Protein AF-A0A6P0RGI1-F1 (afdb_monomer_lite)

Sequence (88 aa):
MSLNSTDPTILKTAKEKLVNLSPERLQIALDFLNYLQQKDETDASYLIKLPLEKRREILAKQAEKMLEHYQQDREWQELQTWDELHEQ

Structure (mmCIF, N/CA/C/O backbone):
data_AF-A0A6P0RGI1-F1
#
_entry.id   AF-A0A6P0RGI1-F1
#
loop_
_atom_site.group_PDB
_atom_site.id
_atom_site.type_symbol
_atom_site.label_atom_id
_atom_site.label_alt_id
_atom_site.label_comp_id
_atom_site.label_asym_id
_atom_site.label_entity_id
_atom_site.label_seq_id
_atom_site.pdbx_PDB_ins_code
_atom_site.Cartn_x
_atom_site.Cartn_y
_atom_site.Cartn_z
_atom_site.occupancy
_atom_site.B_iso_or_equiv
_atom_site.auth_seq_id
_atom_site.auth_comp_id
_atom_site.auth_asym_id
_atom_site.auth_atom_id
_atom_site.pdbx_PDB_model_num
ATOM 1 N N . MET A 1 1 ? 2.314 -12.115 28.949 1.00 35.78 1 MET A N 1
ATOM 2 C CA . MET A 1 1 ? 0.871 -11.790 28.956 1.00 35.78 1 MET A CA 1
ATOM 3 C C . MET A 1 1 ? 0.463 -11.505 27.520 1.00 35.78 1 MET A C 1
ATOM 5 O O . MET A 1 1 ? 0.952 -10.535 26.962 1.00 35.78 1 MET A O 1
ATOM 9 N N . SER A 1 2 ? -0.321 -12.387 26.894 1.00 45.44 2 SER A N 1
ATOM 10 C CA . SER A 1 2 ? -0.838 -12.167 25.537 1.00 45.44 2 SER A CA 1
ATOM 11 C C . SER A 1 2 ? -2.063 -11.267 25.645 1.00 45.44 2 SER A C 1
ATOM 13 O O . SER A 1 2 ? -3.086 -11.696 26.174 1.00 45.44 2 SER A O 1
ATOM 15 N N . LEU A 1 3 ? -1.954 -10.009 25.220 1.00 53.19 3 LEU A N 1
ATOM 16 C CA . LEU A 1 3 ? 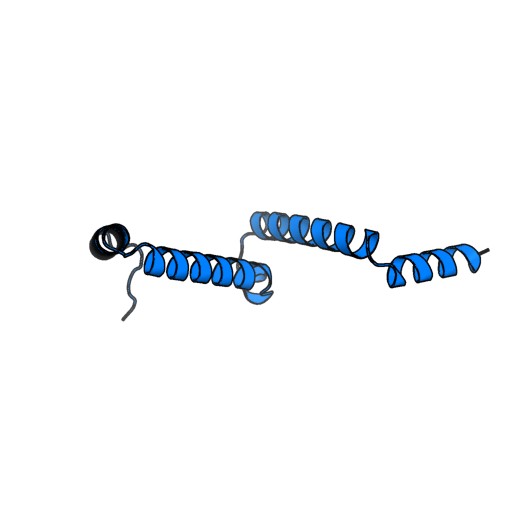-3.130 -9.166 25.026 1.00 53.19 3 LEU A CA 1
ATOM 17 C C . LEU A 1 3 ? -3.884 -9.745 23.827 1.00 53.19 3 LEU A C 1
ATOM 19 O O . LEU A 1 3 ? -3.435 -9.605 22.692 1.00 53.19 3 LEU A O 1
ATOM 23 N N . ASN A 1 4 ? -4.999 -10.434 24.074 1.00 58.19 4 ASN A N 1
ATOM 24 C CA . ASN A 1 4 ? -5.897 -10.837 22.999 1.00 58.19 4 ASN A CA 1
ATOM 25 C C . ASN A 1 4 ? -6.485 -9.562 22.391 1.00 58.19 4 ASN A C 1
ATOM 27 O O . ASN A 1 4 ? -7.367 -8.937 22.973 1.00 58.19 4 ASN A O 1
ATOM 31 N N . SER A 1 5 ? -5.983 -9.166 21.221 1.00 61.72 5 SER A N 1
ATOM 32 C CA . SER A 1 5 ? -6.417 -7.972 20.481 1.00 61.72 5 SER A CA 1
ATOM 33 C C . SER A 1 5 ? -7.902 -7.994 20.094 1.00 61.72 5 SER A C 1
ATOM 35 O O . SER A 1 5 ? -8.445 -6.975 19.678 1.00 61.72 5 SER A O 1
ATOM 37 N N . THR A 1 6 ? -8.561 -9.141 20.260 1.00 70.50 6 THR A N 1
ATOM 38 C CA . THR A 1 6 ? -9.991 -9.372 20.042 1.00 70.50 6 THR A CA 1
ATOM 39 C C . THR A 1 6 ? -10.844 -9.264 21.307 1.00 70.50 6 THR A C 1
ATOM 41 O O . THR A 1 6 ? -12.057 -9.450 21.219 1.00 70.50 6 THR A O 1
ATOM 44 N N . ASP A 1 7 ? -10.264 -8.955 22.473 1.00 84.56 7 ASP A N 1
ATOM 45 C CA . ASP A 1 7 ? -11.047 -8.733 23.691 1.00 84.56 7 ASP A CA 1
ATOM 46 C C . ASP A 1 7 ? -12.011 -7.545 23.484 1.00 84.56 7 ASP A C 1
ATOM 48 O O . ASP A 1 7 ? -11.569 -6.420 23.208 1.00 84.56 7 ASP A O 1
ATOM 52 N N . PRO A 1 8 ? -13.331 -7.755 23.624 1.00 81.56 8 PRO A N 1
ATOM 53 C CA . PRO A 1 8 ? -14.332 -6.721 23.377 1.00 81.56 8 PRO A CA 1
ATOM 54 C C . PRO A 1 8 ? -14.164 -5.494 24.286 1.00 81.56 8 PRO A C 1
ATOM 56 O O . PRO A 1 8 ? -14.507 -4.378 23.888 1.00 81.56 8 PRO A O 1
ATOM 59 N N . THR A 1 9 ? -13.588 -5.662 25.475 1.00 84.81 9 THR A N 1
ATOM 60 C CA . THR A 1 9 ? -13.300 -4.579 26.426 1.00 84.81 9 THR A CA 1
ATOM 61 C C . THR A 1 9 ? -12.171 -3.684 25.920 1.00 84.81 9 THR A C 1
ATOM 63 O O . THR A 1 9 ? -12.260 -2.453 25.989 1.00 84.81 9 THR A O 1
ATOM 66 N N . ILE A 1 10 ? -11.126 -4.295 25.353 1.00 79.38 10 ILE A N 1
ATOM 67 C CA . ILE A 1 10 ? -9.994 -3.589 24.740 1.00 79.38 10 ILE A CA 1
ATOM 68 C C . ILE A 1 10 ? -10.470 -2.836 23.495 1.00 79.38 10 ILE A C 1
ATOM 70 O O . ILE A 1 10 ? -10.175 -1.649 23.352 1.00 79.38 10 ILE A O 1
ATOM 74 N N . LEU A 1 11 ? -11.272 -3.484 22.644 1.00 75.06 11 LEU A N 1
ATOM 75 C CA . LEU A 1 11 ? -11.833 -2.872 21.435 1.00 75.06 11 LEU A CA 1
ATOM 76 C C . LEU A 1 11 ? -12.742 -1.679 21.757 1.00 75.06 11 LEU A C 1
ATOM 78 O O . LEU A 1 11 ? -12.636 -0.628 21.120 1.00 75.06 11 LEU A O 1
ATOM 82 N N . LYS A 1 12 ? -13.601 -1.806 22.776 1.00 83.81 12 LYS A N 1
ATOM 83 C CA . LYS A 1 12 ? -14.465 -0.710 23.235 1.00 83.81 12 LYS A CA 1
ATOM 84 C C . LYS A 1 12 ? -13.643 0.476 23.744 1.00 83.81 12 LYS A C 1
ATOM 86 O O . LYS A 1 12 ? -13.868 1.605 23.315 1.00 83.81 12 LYS A O 1
ATOM 91 N N . THR A 1 13 ? -12.652 0.208 24.592 1.00 84.06 13 THR A N 1
ATOM 92 C CA . THR A 1 13 ? -11.771 1.243 25.155 1.00 84.06 13 THR A CA 1
ATOM 93 C C . THR A 1 13 ? -10.962 1.945 24.062 1.00 84.06 13 THR A C 1
ATOM 95 O O . THR A 1 13 ? -10.814 3.166 24.076 1.00 84.06 13 THR A O 1
ATOM 98 N N . ALA A 1 14 ? -10.453 1.192 23.084 1.00 77.69 14 ALA A N 1
ATOM 99 C CA . ALA A 1 14 ? -9.730 1.749 21.946 1.00 77.69 14 ALA A CA 1
ATOM 100 C C . ALA A 1 14 ? -10.627 2.664 21.101 1.00 77.69 14 ALA A C 1
ATOM 102 O O . ALA A 1 14 ? -10.207 3.766 20.748 1.00 77.69 14 ALA A O 1
ATOM 103 N N . LYS A 1 15 ? -11.876 2.254 20.842 1.00 78.50 15 LYS A N 1
ATOM 104 C CA . LYS A 1 15 ? -12.858 3.057 20.101 1.00 78.50 15 LYS A CA 1
ATOM 105 C C . LYS A 1 15 ? -13.169 4.379 20.807 1.00 78.50 15 LYS A C 1
ATOM 107 O O . LYS A 1 15 ? -13.157 5.423 20.165 1.00 78.50 15 LYS A O 1
ATOM 112 N N . GLU A 1 16 ? -13.397 4.352 22.119 1.00 83.44 16 GLU A N 1
ATOM 113 C CA . GLU A 1 16 ? -13.649 5.565 22.913 1.00 83.44 16 GLU A CA 1
ATOM 114 C C . GLU A 1 16 ? -12.445 6.517 22.913 1.00 83.44 16 GLU A C 1
ATOM 116 O O . GLU A 1 16 ? -12.612 7.732 22.808 1.00 83.44 16 GLU A O 1
ATOM 121 N N . LYS A 1 17 ? -11.220 5.985 22.983 1.00 81.75 17 LYS A N 1
ATOM 122 C CA . LYS A 1 17 ? -10.007 6.808 22.903 1.00 81.75 17 LYS A CA 1
ATOM 123 C C . LYS A 1 17 ? -9.798 7.398 21.513 1.00 81.75 17 LYS A C 1
ATOM 125 O O . LYS A 1 17 ? -9.446 8.567 21.433 1.00 81.75 17 LYS A O 1
ATOM 130 N N . LEU A 1 18 ? -10.048 6.627 20.452 1.00 77.12 18 LEU A N 1
ATOM 131 C CA . LEU A 1 18 ? -9.939 7.076 19.060 1.00 77.12 18 LEU A CA 1
ATOM 132 C C . LEU A 1 18 ? -10.872 8.253 18.760 1.00 77.12 18 LEU A C 1
ATOM 134 O O . LEU A 1 18 ? -10.446 9.223 18.145 1.00 77.12 18 LEU A O 1
ATOM 138 N N . VAL A 1 19 ? -12.118 8.191 19.238 1.00 76.00 19 VAL A N 1
ATOM 139 C CA . VAL A 1 19 ? -13.113 9.264 19.047 1.00 76.00 19 VAL A CA 1
ATOM 140 C C . VAL A 1 19 ? -12.711 10.563 19.760 1.00 76.00 19 VAL A C 1
ATOM 142 O O . VAL A 1 19 ? -13.076 11.642 19.308 1.00 76.00 19 VAL A O 1
ATOM 145 N N . ASN A 1 20 ? -11.930 10.472 20.838 1.00 83.44 20 ASN A N 1
ATOM 146 C CA . ASN A 1 20 ? -11.485 11.618 21.635 1.00 83.44 20 ASN A CA 1
ATOM 147 C C . ASN A 1 20 ? -10.073 12.120 21.272 1.00 83.44 20 ASN A C 1
ATOM 149 O O . ASN A 1 20 ? -9.505 12.939 21.999 1.00 83.44 20 ASN A O 1
ATOM 153 N N . LEU A 1 21 ? -9.463 11.622 20.193 1.00 80.81 21 LEU A N 1
ATOM 154 C CA . LEU A 1 21 ? -8.167 12.125 19.737 1.00 80.81 21 LEU A CA 1
ATOM 155 C C . LEU A 1 21 ? -8.319 13.505 19.090 1.00 80.81 21 LEU A C 1
ATOM 157 O O . LEU A 1 21 ? -9.277 13.766 18.366 1.00 80.81 21 LEU A O 1
ATOM 161 N N . SER A 1 22 ? -7.333 14.378 19.313 1.00 84.69 22 SER A N 1
ATOM 162 C CA . SER A 1 22 ? -7.245 15.623 18.551 1.00 84.69 22 SER A CA 1
ATOM 163 C C . SER A 1 22 ? -6.960 15.319 17.072 1.00 84.69 22 SER A C 1
ATOM 165 O O . SER A 1 22 ? -6.372 14.270 16.772 1.00 84.69 22 SER A O 1
ATOM 167 N N . PRO A 1 23 ? -7.324 16.221 16.144 1.00 84.81 23 PRO A N 1
ATOM 168 C CA . PRO A 1 23 ? -7.058 16.048 14.716 1.00 84.81 23 PRO A CA 1
ATOM 169 C C . PRO A 1 23 ? -5.591 15.719 14.404 1.00 84.81 23 PRO A C 1
ATOM 171 O O . PRO A 1 23 ? -5.310 14.843 13.591 1.00 84.81 23 PRO A O 1
ATOM 174 N N . GLU A 1 24 ? -4.646 16.338 15.113 1.00 83.00 24 GLU A N 1
ATOM 175 C CA . GLU A 1 24 ? -3.208 16.116 14.923 1.00 83.00 24 GLU A CA 1
ATOM 176 C C . GLU A 1 24 ? -2.797 14.700 15.336 1.00 83.00 24 GLU A C 1
ATOM 178 O O . GLU A 1 24 ? -1.994 14.050 14.670 1.00 83.00 24 GLU A O 1
ATOM 183 N N . ARG A 1 25 ? -3.366 14.184 16.432 1.00 79.38 25 ARG A N 1
ATOM 184 C CA . ARG A 1 25 ? -3.066 12.823 16.892 1.00 79.38 25 ARG A CA 1
ATOM 185 C C . ARG A 1 25 ? -3.724 11.763 16.013 1.00 79.38 25 ARG A C 1
ATOM 187 O O . ARG A 1 25 ? -3.142 10.695 15.842 1.00 79.38 25 ARG A O 1
ATOM 194 N N . LEU A 1 26 ? -4.903 12.052 15.459 1.00 79.88 26 LEU A N 1
ATOM 195 C CA . LEU A 1 26 ? -5.524 11.208 14.435 1.00 79.88 26 LEU A CA 1
ATOM 196 C C . LEU A 1 26 ? -4.644 11.142 13.189 1.00 79.88 26 LEU A C 1
ATOM 198 O O . LEU A 1 26 ? -4.401 10.045 12.693 1.00 79.88 26 LEU A O 1
ATOM 202 N N . GLN A 1 27 ? -4.109 12.280 12.741 1.00 78.94 27 GLN A N 1
ATOM 203 C CA . GLN A 1 27 ? -3.215 12.320 11.588 1.00 78.94 27 GLN A CA 1
ATOM 204 C C . GLN A 1 27 ? -1.955 11.477 11.818 1.00 78.94 27 GLN A C 1
ATOM 206 O O . GLN A 1 27 ? -1.650 10.610 11.009 1.00 78.94 27 GLN A O 1
ATOM 211 N N . ILE A 1 28 ? -1.293 11.629 12.970 1.00 79.56 28 ILE A N 1
ATOM 212 C CA . ILE A 1 28 ? -0.111 10.822 13.323 1.00 79.56 28 ILE A CA 1
ATOM 213 C C . ILE A 1 28 ? -0.437 9.320 13.346 1.00 79.56 28 ILE A C 1
ATOM 215 O O . ILE A 1 28 ? 0.363 8.502 12.892 1.00 79.56 28 ILE A O 1
ATOM 219 N N . ALA A 1 29 ? -1.604 8.936 13.871 1.00 78.50 29 ALA A N 1
ATOM 220 C CA . ALA A 1 29 ? -2.028 7.539 13.880 1.00 78.50 29 ALA A CA 1
ATOM 221 C C . ALA A 1 29 ? -2.269 7.003 12.459 1.00 78.50 29 ALA A C 1
ATOM 223 O O . ALA A 1 29 ? -1.862 5.882 12.161 1.00 78.50 29 ALA A O 1
ATOM 224 N N . LEU A 1 30 ? -2.887 7.797 11.579 1.00 78.19 30 LEU A N 1
ATOM 225 C CA . LEU A 1 30 ? -3.090 7.442 10.172 1.00 78.19 30 LEU A CA 1
ATOM 226 C C . LEU A 1 30 ? -1.760 7.301 9.427 1.00 78.19 30 LEU A C 1
ATOM 228 O O . LEU A 1 30 ? -1.558 6.307 8.732 1.00 78.19 30 LEU A O 1
ATOM 232 N N . ASP A 1 31 ? -0.835 8.240 9.617 1.00 77.88 31 ASP A N 1
ATOM 233 C CA . ASP A 1 31 ? 0.493 8.206 8.999 1.00 77.88 31 ASP A CA 1
ATOM 234 C C . ASP A 1 31 ? 1.274 6.962 9.445 1.00 77.88 31 ASP A C 1
ATOM 236 O O . ASP A 1 31 ? 1.895 6.277 8.631 1.00 77.88 31 ASP A O 1
ATOM 240 N N . PHE A 1 32 ? 1.189 6.615 10.732 1.00 74.00 32 PHE A N 1
ATOM 241 C CA . PHE A 1 32 ? 1.820 5.416 11.274 1.00 74.00 32 PHE A CA 1
ATOM 242 C C . PHE A 1 32 ? 1.197 4.123 10.730 1.00 74.00 32 PHE A C 1
ATOM 244 O O . PHE A 1 32 ? 1.924 3.190 10.391 1.00 74.00 32 PHE A O 1
ATOM 251 N N . LEU A 1 33 ? -0.133 4.057 10.606 1.00 73.88 33 LEU A N 1
ATOM 252 C CA . LEU A 1 33 ? -0.814 2.910 9.999 1.00 73.88 33 LEU A CA 1
ATOM 253 C C . LEU A 1 33 ? -0.443 2.750 8.520 1.00 73.88 33 LEU A C 1
ATOM 255 O O . LEU A 1 33 ? -0.156 1.636 8.089 1.00 73.88 33 LEU A O 1
ATOM 259 N N . ASN A 1 34 ? -0.371 3.852 7.771 1.00 74.81 34 ASN A N 1
ATOM 260 C CA . ASN A 1 34 ? 0.091 3.847 6.383 1.00 74.81 34 ASN A CA 1
ATOM 261 C C . ASN A 1 34 ? 1.542 3.358 6.272 1.00 74.81 34 ASN A C 1
ATOM 263 O O . ASN A 1 34 ? 1.845 2.534 5.411 1.00 74.81 34 ASN A O 1
ATOM 267 N N . TYR A 1 35 ? 2.427 3.814 7.164 1.00 73.00 35 TYR A N 1
ATOM 268 C CA . TYR A 1 35 ? 3.809 3.335 7.233 1.00 73.00 35 TYR A CA 1
ATOM 269 C C . TYR A 1 35 ? 3.879 1.825 7.488 1.00 73.00 35 TYR A C 1
ATOM 271 O O . TYR A 1 35 ? 4.608 1.119 6.793 1.00 73.00 35 TYR A O 1
ATOM 279 N N . LEU A 1 36 ? 3.112 1.318 8.461 1.00 68.88 36 LEU A N 1
ATOM 280 C CA . LEU A 1 36 ? 3.072 -0.115 8.756 1.00 68.88 36 LEU A CA 1
ATOM 281 C C . LEU A 1 36 ? 2.545 -0.921 7.565 1.00 68.88 36 LEU A C 1
ATOM 283 O O . LEU A 1 36 ? 3.138 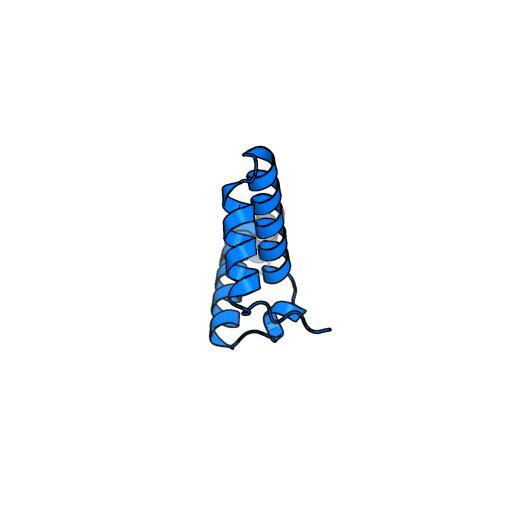-1.938 7.221 1.00 68.88 36 LEU A O 1
ATOM 287 N N . GLN A 1 37 ? 1.498 -0.439 6.894 1.00 67.50 37 GLN A N 1
ATOM 288 C CA . GLN A 1 37 ? 0.945 -1.109 5.720 1.00 67.50 37 GLN A CA 1
ATOM 289 C C . GLN A 1 37 ? 1.957 -1.172 4.563 1.00 67.50 37 GLN A C 1
ATOM 291 O O . GLN A 1 37 ? 2.148 -2.231 3.970 1.00 67.50 37 GLN A O 1
ATOM 296 N N . GLN A 1 38 ? 2.658 -0.073 4.270 1.00 67.81 38 GLN A N 1
ATOM 297 C CA . GLN A 1 38 ? 3.694 -0.051 3.226 1.00 67.81 38 GLN A CA 1
ATOM 298 C C . GLN A 1 38 ? 4.899 -0.931 3.575 1.00 67.81 38 GLN A C 1
ATOM 300 O O . GLN A 1 38 ? 5.489 -1.575 2.703 1.00 67.81 38 GLN A O 1
ATOM 305 N N . LYS A 1 39 ? 5.273 -0.970 4.857 1.00 66.06 39 LYS A N 1
ATOM 306 C CA . LYS A 1 39 ? 6.352 -1.826 5.345 1.00 66.06 39 LYS A CA 1
ATOM 307 C C . LYS A 1 39 ? 6.000 -3.303 5.196 1.00 66.06 39 LYS A C 1
ATOM 309 O O . LYS A 1 39 ? 6.832 -4.068 4.726 1.00 66.06 39 LYS A O 1
ATOM 314 N N . ASP A 1 40 ? 4.776 -3.687 5.537 1.00 64.31 40 ASP A N 1
ATOM 315 C CA . ASP A 1 40 ? 4.311 -5.067 5.405 1.00 64.31 40 ASP A CA 1
ATOM 316 C C . ASP A 1 40 ? 4.222 -5.491 3.927 1.00 64.31 40 ASP A C 1
ATOM 318 O O . ASP A 1 40 ? 4.624 -6.599 3.578 1.00 64.31 40 ASP A O 1
ATOM 322 N N . GLU A 1 41 ? 3.787 -4.602 3.026 1.00 61.00 41 GLU A N 1
ATOM 323 C CA . GLU A 1 41 ? 3.769 -4.882 1.581 1.00 61.00 41 GLU A CA 1
AT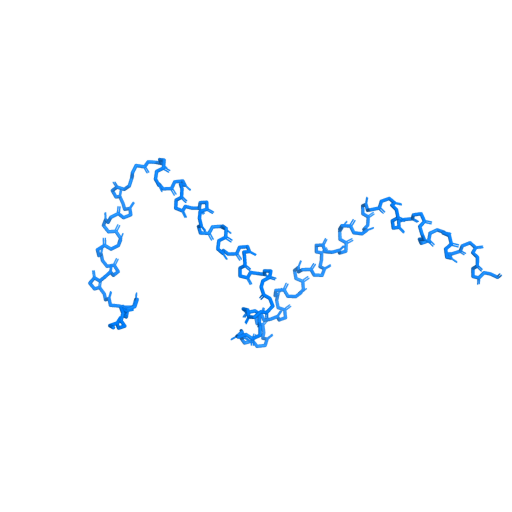OM 324 C C . GLU A 1 41 ? 5.176 -5.111 1.000 1.00 61.00 41 GLU A C 1
ATOM 326 O O . GLU A 1 41 ? 5.325 -5.886 0.058 1.00 61.00 41 GLU A O 1
ATOM 331 N N . THR A 1 42 ? 6.212 -4.478 1.555 1.00 64.31 42 THR A N 1
ATOM 332 C CA . THR A 1 42 ? 7.602 -4.585 1.070 1.00 64.31 42 THR A CA 1
ATOM 333 C C . THR A 1 42 ? 8.452 -5.611 1.833 1.00 64.31 42 THR A C 1
ATOM 335 O O . THR A 1 42 ? 9.546 -5.954 1.383 1.00 64.31 42 THR A O 1
ATOM 338 N N . ASP A 1 43 ? 7.958 -6.154 2.951 1.00 74.44 43 ASP A N 1
ATOM 339 C CA . ASP A 1 43 ? 8.652 -7.174 3.741 1.00 74.44 43 ASP A CA 1
ATOM 340 C C . ASP A 1 43 ? 8.395 -8.591 3.190 1.00 74.44 43 ASP A C 1
ATOM 342 O O . ASP A 1 43 ? 7.310 -9.170 3.308 1.00 74.44 43 ASP A O 1
ATOM 346 N N . ALA A 1 44 ? 9.443 -9.207 2.638 1.00 67.62 44 ALA A N 1
ATOM 347 C CA . ALA A 1 44 ? 9.405 -10.579 2.131 1.00 67.62 44 ALA A CA 1
ATOM 348 C C . ALA A 1 44 ? 8.960 -11.611 3.193 1.00 67.62 44 ALA A C 1
ATOM 350 O O . ALA A 1 44 ? 8.307 -12.604 2.860 1.00 67.62 44 ALA A O 1
ATOM 351 N N . SER A 1 45 ? 9.264 -11.380 4.476 1.00 74.50 45 SER A N 1
ATOM 352 C CA . SER A 1 45 ? 8.843 -12.242 5.590 1.00 74.50 45 SER A CA 1
ATOM 353 C C . SER A 1 45 ? 7.337 -12.163 5.843 1.00 74.50 45 SER A C 1
ATOM 355 O O . SER A 1 45 ? 6.711 -13.170 6.188 1.00 74.50 45 SER A O 1
ATOM 357 N N . TYR A 1 46 ? 6.741 -10.984 5.653 1.00 75.88 46 TYR A N 1
ATOM 358 C CA . TYR A 1 46 ? 5.296 -10.791 5.748 1.00 75.88 46 TYR A CA 1
ATOM 359 C C . TYR A 1 46 ? 4.582 -11.497 4.594 1.00 75.88 46 TYR A C 1
ATOM 361 O O . TYR A 1 46 ? 3.654 -12.275 4.829 1.00 75.88 46 TYR A O 1
ATOM 369 N N . LEU A 1 47 ? 5.084 -11.329 3.366 1.00 76.81 47 LEU A N 1
ATOM 370 C CA . LEU A 1 47 ? 4.51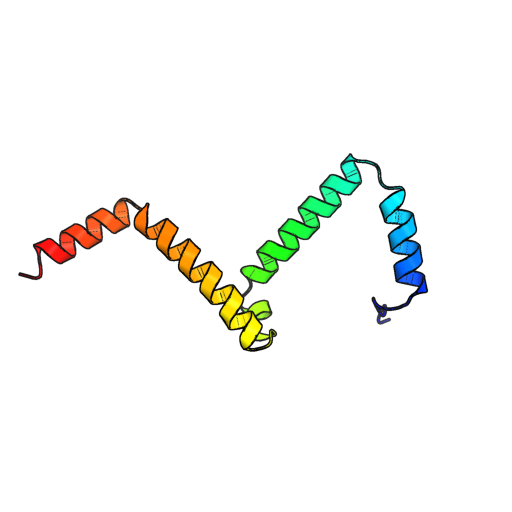1 -11.952 2.175 1.00 76.81 47 LEU A CA 1
ATOM 371 C C . LEU A 1 47 ? 4.412 -13.480 2.320 1.00 76.81 47 LEU A C 1
ATOM 373 O O . LEU A 1 47 ? 3.354 -14.051 2.067 1.00 76.81 47 LEU A O 1
ATOM 377 N N . ILE A 1 48 ? 5.471 -14.153 2.787 1.00 81.31 48 ILE A N 1
ATOM 378 C CA . ILE A 1 48 ? 5.509 -15.625 2.926 1.00 81.31 48 ILE A CA 1
ATOM 379 C C . ILE A 1 48 ? 4.460 -16.152 3.924 1.00 81.31 48 ILE A C 1
ATOM 381 O O . ILE A 1 48 ? 3.983 -17.278 3.768 1.00 81.31 48 ILE A O 1
ATOM 385 N N . LYS A 1 49 ? 4.058 -15.345 4.914 1.00 83.56 49 LYS A N 1
ATOM 386 C CA . LYS A 1 49 ? 3.055 -15.719 5.928 1.00 83.56 49 LYS A CA 1
ATOM 387 C C . LYS A 1 49 ? 1.613 -15.621 5.422 1.00 83.56 49 LYS A C 1
ATOM 389 O O . LYS A 1 49 ? 0.707 -16.115 6.091 1.00 83.56 49 LYS A O 1
ATOM 394 N N . LEU A 1 50 ? 1.383 -15.001 4.264 1.00 81.88 50 LEU A N 1
ATOM 395 C CA . LEU A 1 50 ? 0.044 -14.820 3.714 1.00 81.88 50 LEU A CA 1
ATOM 396 C C . LEU A 1 50 ? -0.455 -16.055 2.938 1.00 81.88 50 LEU A C 1
ATOM 398 O O . LEU A 1 50 ? 0.330 -16.776 2.302 1.00 81.88 50 LEU A O 1
ATOM 402 N N . PRO A 1 51 ? -1.784 -16.270 2.892 1.00 88.88 51 PRO A N 1
ATOM 403 C CA . PRO A 1 51 ? -2.396 -17.219 1.968 1.00 88.88 51 PRO A CA 1
ATOM 404 C C . PRO A 1 51 ? -1.967 -16.958 0.518 1.00 88.88 51 PRO A C 1
ATOM 406 O O . PRO A 1 51 ? -1.697 -15.821 0.125 1.00 88.88 51 PRO A O 1
ATOM 409 N N . LEU A 1 52 ? -1.917 -18.017 -0.294 1.00 85.62 52 LEU A N 1
ATOM 410 C CA . LEU A 1 52 ? -1.406 -17.954 -1.669 1.00 85.62 52 LEU A CA 1
ATOM 411 C C . LEU A 1 52 ? -2.127 -16.904 -2.533 1.00 85.62 52 LEU A C 1
ATOM 413 O O . LEU A 1 52 ? -1.487 -16.207 -3.313 1.00 85.62 52 LEU A O 1
ATOM 417 N N . GLU A 1 53 ? -3.440 -16.764 -2.372 1.00 90.25 53 GLU A N 1
ATOM 418 C CA . GLU A 1 53 ? -4.258 -15.789 -3.105 1.00 90.25 53 GLU A CA 1
ATOM 419 C C . GLU A 1 53 ? -3.852 -14.348 -2.786 1.00 90.25 53 GLU A C 1
ATOM 421 O O . GLU A 1 53 ? -3.664 -13.542 -3.695 1.00 90.25 53 GLU A O 1
ATOM 426 N N . LYS A 1 54 ? -3.621 -14.041 -1.504 1.00 84.25 54 LYS A N 1
ATOM 427 C CA . LYS A 1 54 ? -3.171 -12.713 -1.073 1.00 84.25 54 LYS A CA 1
ATOM 428 C C . LYS A 1 54 ? -1.750 -12.405 -1.514 1.00 84.25 54 LYS A C 1
ATOM 430 O O . LYS A 1 54 ? -1.485 -11.285 -1.941 1.00 84.25 54 LYS A O 1
ATOM 435 N N . ARG A 1 55 ? -0.865 -13.405 -1.513 1.00 86.62 55 ARG A N 1
ATOM 436 C CA . ARG A 1 55 ? 0.472 -13.259 -2.106 1.00 86.62 55 ARG A CA 1
ATOM 437 C C . ARG A 1 55 ? 0.405 -12.888 -3.583 1.00 86.62 55 ARG A C 1
ATOM 439 O O . ARG A 1 55 ? 1.096 -11.969 -4.001 1.00 86.62 55 ARG A O 1
ATOM 446 N N . ARG A 1 56 ? -0.436 -13.577 -4.363 1.00 87.50 56 ARG A N 1
ATOM 447 C CA . ARG A 1 56 ? -0.614 -13.293 -5.797 1.00 87.50 56 ARG A CA 1
ATOM 448 C C . ARG A 1 56 ? -1.137 -11.881 -6.041 1.00 87.50 56 ARG A C 1
ATOM 450 O O . ARG A 1 56 ? -0.625 -11.206 -6.923 1.00 87.50 56 ARG A O 1
ATOM 457 N N . GLU A 1 57 ? -2.110 -11.434 -5.249 1.00 88.81 57 GLU A N 1
ATOM 458 C CA . GLU A 1 57 ? -2.667 -10.080 -5.354 1.00 88.81 57 GLU A CA 1
ATOM 459 C C . GLU A 1 57 ? -1.598 -8.998 -5.116 1.00 88.81 57 GLU A C 1
ATOM 461 O O . GLU A 1 57 ? -1.490 -8.052 -5.894 1.00 88.81 57 GLU A O 1
ATOM 466 N N . ILE A 1 58 ? -0.787 -9.153 -4.064 1.00 85.06 58 ILE A N 1
ATOM 467 C CA . ILE A 1 58 ? 0.279 -8.198 -3.723 1.00 85.06 58 ILE A CA 1
ATOM 468 C C . ILE A 1 58 ? 1.375 -8.202 -4.794 1.00 85.06 58 ILE A C 1
ATOM 470 O O . ILE A 1 58 ? 1.771 -7.137 -5.262 1.00 85.06 58 ILE A O 1
ATOM 474 N N . LEU A 1 59 ? 1.822 -9.385 -5.228 1.00 85.31 59 LEU A N 1
ATOM 475 C CA . LEU A 1 59 ? 2.857 -9.514 -6.257 1.00 85.31 59 LEU A CA 1
ATOM 476 C C . LEU A 1 59 ? 2.418 -8.934 -7.607 1.00 85.31 59 LEU A C 1
ATOM 478 O O . LEU A 1 59 ? 3.227 -8.302 -8.277 1.00 85.31 59 LEU A O 1
ATOM 482 N N . ALA A 1 60 ? 1.149 -9.095 -7.993 1.00 89.44 60 ALA A N 1
ATOM 483 C CA . ALA A 1 60 ? 0.620 -8.494 -9.217 1.00 89.44 60 ALA A CA 1
ATOM 484 C C . ALA A 1 60 ? 0.679 -6.958 -9.162 1.00 89.44 60 ALA A C 1
ATOM 486 O O . ALA A 1 60 ? 1.230 -6.331 -10.063 1.00 89.44 60 ALA A O 1
ATOM 487 N N . LYS A 1 61 ? 0.214 -6.359 -8.057 1.00 88.12 61 LYS A N 1
ATOM 488 C CA . LYS A 1 61 ? 0.284 -4.903 -7.838 1.00 88.12 61 LYS A CA 1
ATOM 489 C C . LYS A 1 61 ? 1.723 -4.380 -7.833 1.00 88.12 61 LYS A C 1
ATOM 491 O O . LYS A 1 61 ? 1.982 -3.275 -8.300 1.00 88.12 61 LYS A O 1
ATOM 496 N N . GLN A 1 62 ? 2.662 -5.150 -7.285 1.00 85.19 62 GLN A N 1
ATOM 497 C CA . GLN A 1 62 ? 4.083 -4.797 -7.306 1.00 85.19 62 GLN A CA 1
ATOM 498 C C . GLN A 1 62 ? 4.665 -4.868 -8.718 1.00 85.19 62 GLN A C 1
ATOM 500 O O . GLN A 1 62 ? 5.360 -3.941 -9.122 1.00 85.19 62 GLN A O 1
ATOM 505 N N . ALA A 1 63 ? 4.345 -5.916 -9.480 1.00 86.44 63 ALA A N 1
ATOM 506 C CA . ALA A 1 63 ? 4.798 -6.067 -10.859 1.00 86.44 63 ALA A CA 1
ATOM 507 C C . ALA A 1 63 ? 4.282 -4.937 -11.766 1.00 86.44 63 ALA A C 1
ATOM 509 O O . ALA A 1 63 ? 5.049 -4.409 -12.565 1.00 86.44 63 ALA A O 1
ATOM 510 N N . GLU A 1 64 ? 3.024 -4.515 -11.606 1.00 89.81 64 GLU A N 1
ATOM 511 C CA . GLU A 1 64 ? 2.461 -3.365 -12.332 1.00 89.81 64 GLU A CA 1
ATOM 512 C C . GLU A 1 64 ? 3.226 -2.068 -12.036 1.00 89.81 64 GLU A C 1
ATOM 514 O O . GLU A 1 64 ? 3.612 -1.355 -12.959 1.00 89.81 64 GLU A O 1
ATOM 519 N N . LYS A 1 65 ? 3.525 -1.796 -10.759 1.00 85.12 65 LYS A N 1
ATOM 520 C CA . LYS A 1 65 ? 4.331 -0.628 -10.363 1.00 85.12 65 LYS A CA 1
ATOM 521 C C . LYS A 1 65 ? 5.758 -0.691 -10.908 1.00 85.12 65 LYS A C 1
ATOM 523 O O . LYS A 1 65 ? 6.304 0.331 -11.310 1.00 85.12 65 LYS A O 1
ATOM 528 N N . MET A 1 66 ? 6.371 -1.877 -10.914 1.00 82.69 66 MET A N 1
ATOM 529 C CA . MET A 1 66 ? 7.699 -2.065 -11.504 1.00 82.69 66 MET A CA 1
ATOM 530 C C . MET A 1 66 ? 7.673 -1.809 -13.011 1.00 82.69 66 MET A C 1
ATOM 532 O O . MET A 1 66 ? 8.560 -1.134 -13.521 1.00 82.69 66 MET A O 1
ATOM 536 N N . LEU A 1 67 ? 6.650 -2.301 -13.714 1.00 86.25 67 LEU A N 1
ATOM 537 C CA . LEU A 1 67 ? 6.481 -2.052 -15.143 1.00 86.25 67 LEU A CA 1
ATOM 538 C C . LEU A 1 67 ? 6.357 -0.553 -15.435 1.00 86.25 67 LEU A C 1
ATOM 540 O O . LEU A 1 67 ? 7.061 -0.052 -16.306 1.00 86.25 67 LEU A O 1
ATOM 544 N N . GLU A 1 68 ? 5.508 0.161 -14.693 1.00 86.62 68 GLU A N 1
ATOM 545 C CA . GLU A 1 68 ? 5.353 1.613 -14.839 1.00 86.62 68 GLU A CA 1
ATOM 546 C C . GLU A 1 68 ? 6.682 2.349 -14.617 1.00 86.62 68 GLU A C 1
ATOM 548 O O . GLU A 1 68 ? 7.048 3.222 -15.404 1.00 86.62 68 GLU A O 1
ATOM 553 N N . HIS A 1 69 ? 7.437 1.955 -13.587 1.00 87.56 69 HIS A N 1
ATOM 554 C CA . HIS A 1 69 ? 8.745 2.533 -13.299 1.00 87.56 69 HIS A CA 1
ATOM 555 C C . HIS A 1 69 ? 9.725 2.350 -14.464 1.00 87.56 69 HIS A C 1
ATOM 557 O O . HIS A 1 69 ? 10.268 3.336 -14.955 1.00 87.56 69 HIS A O 1
ATOM 563 N N . TYR A 1 70 ? 9.902 1.121 -14.957 1.00 83.38 70 TYR A N 1
ATOM 564 C CA . TYR A 1 70 ? 10.839 0.840 -16.050 1.00 83.38 70 TYR A CA 1
ATOM 565 C C . TYR A 1 70 ? 10.397 1.417 -17.399 1.00 83.38 70 TYR A C 1
ATOM 567 O O . TYR A 1 70 ? 11.239 1.734 -18.233 1.00 83.38 70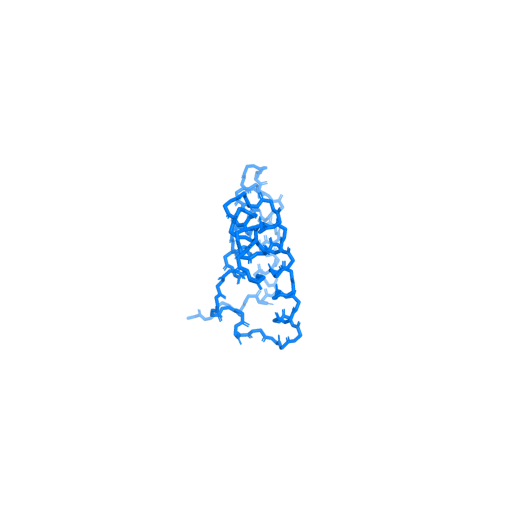 TYR A O 1
ATOM 575 N N . GLN A 1 71 ? 9.093 1.605 -17.622 1.00 84.00 71 GLN A N 1
ATOM 576 C CA . GLN A 1 71 ? 8.599 2.323 -18.802 1.00 84.00 71 GLN A CA 1
ATOM 577 C C . GLN A 1 71 ? 8.999 3.801 -18.796 1.00 84.00 71 GLN A C 1
ATOM 579 O O . GLN A 1 71 ? 9.160 4.388 -19.864 1.00 84.00 71 GLN A O 1
ATOM 584 N N . GLN A 1 72 ? 9.134 4.404 -17.615 1.00 85.62 72 GLN A N 1
ATOM 585 C CA . GLN A 1 72 ? 9.506 5.810 -17.442 1.00 85.62 72 GLN A CA 1
ATOM 586 C C . GLN A 1 72 ? 11.012 6.000 -17.200 1.00 85.62 72 GLN A C 1
ATOM 588 O O . GLN A 1 72 ? 11.496 7.133 -17.227 1.00 85.62 72 GLN A O 1
ATOM 593 N N . ASP A 1 73 ? 11.750 4.914 -16.967 1.00 90.69 73 ASP A N 1
ATOM 594 C CA . ASP A 1 73 ? 13.184 4.932 -16.710 1.00 90.69 73 ASP A CA 1
ATOM 595 C C . ASP A 1 73 ? 13.970 5.131 -18.014 1.00 90.69 73 ASP A C 1
ATOM 597 O O . ASP A 1 73 ? 13.964 4.299 -18.922 1.00 90.69 73 ASP A O 1
ATOM 601 N N . ARG A 1 74 ? 14.660 6.270 -18.099 1.00 83.94 74 ARG A N 1
ATOM 602 C CA . ARG A 1 74 ? 15.434 6.666 -19.275 1.00 83.94 74 ARG A CA 1
ATOM 603 C C . ARG A 1 74 ? 16.673 5.796 -19.486 1.00 83.94 74 ARG A C 1
ATOM 605 O O . ARG A 1 74 ? 16.984 5.483 -20.631 1.00 83.94 74 ARG A O 1
ATOM 612 N N . GLU A 1 75 ? 17.363 5.405 -18.416 1.00 86.19 75 GLU A N 1
ATOM 613 C CA . GLU A 1 75 ? 18.536 4.527 -18.526 1.00 86.19 75 GLU A CA 1
ATOM 614 C C . GLU A 1 75 ? 18.102 3.156 -19.051 1.00 86.19 75 GLU A C 1
ATOM 616 O O . GLU A 1 75 ? 18.751 2.575 -19.922 1.00 86.19 75 GLU A O 1
ATOM 621 N N . TRP A 1 76 ? 16.943 2.679 -18.590 1.00 83.00 76 TRP A N 1
ATOM 622 C CA . TRP A 1 76 ? 16.353 1.437 -19.077 1.00 83.00 76 TRP A CA 1
ATOM 623 C C . TRP A 1 76 ? 15.939 1.508 -20.555 1.00 83.00 76 TRP A C 1
ATOM 625 O O . TRP A 1 76 ? 16.222 0.586 -21.319 1.00 83.00 76 TRP A O 1
ATOM 635 N N . GLN A 1 77 ? 15.319 2.609 -20.988 1.00 81.25 77 GLN A N 1
ATOM 636 C CA . GLN A 1 77 ? 14.978 2.831 -22.401 1.00 81.25 77 GLN A CA 1
ATOM 637 C C . GLN A 1 77 ? 16.221 2.855 -23.304 1.00 81.25 77 GLN A C 1
ATOM 639 O O . GLN A 1 77 ? 16.206 2.279 -24.394 1.00 81.25 77 GLN A O 1
ATOM 644 N N . GLU A 1 78 ? 17.301 3.503 -22.861 1.00 84.00 78 GLU A N 1
ATOM 645 C CA . GLU A 1 78 ? 18.560 3.586 -23.611 1.00 84.00 78 GLU A CA 1
ATOM 646 C C . GLU A 1 78 ? 19.231 2.205 -23.751 1.00 84.00 78 GLU A C 1
ATOM 648 O O . GLU A 1 78 ? 19.713 1.875 -24.835 1.00 84.00 78 GLU A O 1
ATOM 653 N N . LEU A 1 79 ? 19.180 1.364 -22.710 1.00 80.19 79 LEU A N 1
ATOM 654 C CA . LEU A 1 79 ? 19.651 -0.027 -22.760 1.00 80.19 79 LEU A CA 1
ATOM 655 C C . LEU A 1 79 ? 18.823 -0.900 -23.713 1.00 80.19 79 LEU A C 1
ATOM 657 O O . LEU A 1 79 ? 19.398 -1.588 -24.549 1.00 80.19 79 LEU A O 1
ATOM 661 N N . GLN A 1 80 ? 17.488 -0.831 -23.643 1.00 73.69 80 GLN A N 1
ATOM 662 C CA . GLN A 1 80 ? 16.608 -1.569 -24.564 1.00 73.69 80 GLN A CA 1
ATOM 663 C C . GLN A 1 80 ? 16.871 -1.185 -26.025 1.00 73.69 80 GLN A C 1
ATOM 665 O O . GLN A 1 80 ? 16.975 -2.048 -26.890 1.00 73.69 80 GLN A O 1
ATOM 670 N N . THR A 1 81 ? 17.056 0.111 -26.288 1.00 74.88 81 THR A N 1
ATOM 671 C CA . THR A 1 81 ? 17.375 0.608 -27.633 1.00 74.88 81 THR A CA 1
ATOM 672 C C . THR A 1 81 ? 18.743 0.102 -28.107 1.00 74.88 81 THR A C 1
ATOM 674 O O . THR A 1 81 ? 18.929 -0.164 -29.292 1.00 74.88 81 THR A O 1
ATOM 677 N N . TRP A 1 82 ? 19.716 -0.035 -27.201 1.00 70.88 82 TRP A N 1
ATOM 678 C CA . TRP A 1 82 ? 21.042 -0.564 -27.523 1.00 70.88 82 TRP A CA 1
ATOM 679 C C . TRP A 1 82 ? 20.997 -2.059 -27.868 1.00 70.88 82 TRP A C 1
ATOM 681 O O . TRP A 1 82 ? 21.566 -2.452 -28.887 1.00 70.88 82 TRP A O 1
ATOM 691 N N . ASP A 1 83 ? 20.271 -2.866 -27.089 1.00 74.69 83 ASP A N 1
ATOM 692 C CA . ASP A 1 83 ? 20.078 -4.296 -27.363 1.00 74.69 83 ASP A CA 1
ATOM 693 C C . ASP A 1 83 ? 19.373 -4.513 -28.720 1.00 74.69 83 ASP A C 1
ATOM 695 O O . ASP A 1 83 ? 19.851 -5.283 -29.555 1.00 74.69 83 ASP A O 1
ATOM 699 N N . GLU A 1 84 ? 18.310 -3.751 -29.011 1.00 73.44 84 GLU A N 1
ATOM 700 C CA . GLU A 1 84 ? 17.577 -3.816 -30.290 1.00 73.44 84 GLU A CA 1
ATOM 701 C C . GLU A 1 84 ? 18.435 -3.448 -31.517 1.00 73.44 84 GLU A C 1
ATOM 703 O O . GLU A 1 84 ? 18.234 -3.987 -32.610 1.00 73.44 84 GLU A O 1
ATOM 708 N N . LEU A 1 85 ? 19.387 -2.520 -31.361 1.00 71.88 85 LEU A N 1
ATOM 709 C CA . LEU A 1 85 ? 20.271 -2.068 -32.443 1.00 71.88 85 LEU A CA 1
ATOM 710 C C . LEU A 1 85 ? 21.464 -3.002 -32.687 1.00 71.88 85 LEU A C 1
ATOM 712 O O . LEU A 1 85 ? 22.064 -2.938 -33.764 1.00 71.88 85 LEU A O 1
ATOM 716 N N . HIS A 1 86 ? 21.824 -3.839 -31.713 1.00 67.31 86 HIS A N 1
ATOM 717 C CA . HIS A 1 86 ? 23.025 -4.677 -31.756 1.00 67.31 86 HIS A CA 1
ATOM 718 C C . HIS A 1 86 ? 22.752 -6.192 -31.810 1.00 67.31 86 HIS A C 1
ATOM 720 O O . HIS A 1 86 ? 23.702 -6.956 -31.979 1.00 67.31 86 HIS A O 1
ATOM 726 N N . GLU A 1 87 ? 21.489 -6.628 -31.756 1.00 62.34 87 GLU A N 1
ATOM 727 C CA . GLU A 1 87 ? 2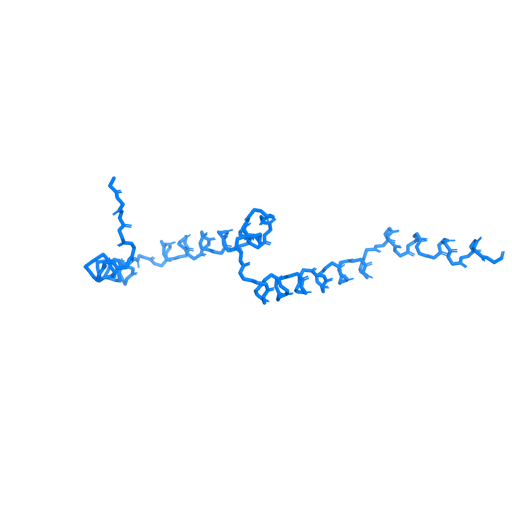1.064 -8.022 -31.995 1.00 62.34 87 GLU A CA 1
ATOM 728 C C . GLU A 1 87 ? 20.730 -8.366 -33.473 1.00 62.34 87 GLU A C 1
ATOM 730 O O . GLU A 1 87 ? 20.165 -9.430 -33.736 1.00 62.34 87 GLU A O 1
ATOM 735 N N . GLN A 1 88 ? 21.087 -7.521 -34.456 1.00 53.66 88 GLN A N 1
ATOM 736 C CA . GLN A 1 88 ? 20.915 -7.819 -35.899 1.00 53.66 88 GLN A CA 1
ATOM 737 C C . GLN A 1 88 ? 22.119 -8.504 -36.554 1.00 53.66 88 GLN A C 1
ATOM 739 O O . GLN A 1 88 ? 23.264 -8.034 -36.361 1.00 53.66 88 GLN A O 1
#

Secondary structure (DSSP, 8-state):
----TT-HHHHHHHHHHHHT--HHHHHHHHHHHHHHHHHHHH-HHHHHHS-HHHHHHHHHHHHHHHHHHHHH-HHHHHHHHHHHHH--

Radius of gyration: 21.78 Å; chains: 1; bounding box: 38×34×65 Å

pLDDT: mean 77.59, std 10.13, range [35.78, 90.69]

Foldseek 3Di:
DDPPCPDVVNVVVVVVVQVPDDPVVVVVVVVVVVVVVVCLLPDPVNLVPDDPVVNVVSVVVVVVVVVVVLVPDPVNVVVVVVCVVPVD